Protein AF-A0A3L7XC16-F1 (afdb_monomer)

Radius of gyration: 21.79 Å; Cα contacts (8 Å, |Δi|>4): 42; chains: 1; bounding box: 51×35×55 Å

Nearest PDB structures (foldseek):
  4jdm-assembly1_A  TM=2.723E-01  e=3.127E+00  Chlamydia trachomatis D-LC
  2nsb-assembly1_A  TM=2.171E-01  e=6.320E+00  Thermotoga maritima

Mean predicted aligned error: 8.26 Å

Foldseek 3Di:
DDPPPPFPWDFACVPVVDTDTDGDDDPVCVVVVVVVQVCQVVDPDPQRHPVSVVVVVVVVCVVPVVCVDPVNVVVVVVVVVCVVVVVDDDDPDPVVVVVVVVVD

Secondary structure (DSSP, 8-state):
--------EEEE-SSTTS-EEEEPPPGGGHHHHHHHHHHHHT-SSTT--HHHHHHHHHHHHHHTGGGGSHHHHHHHHH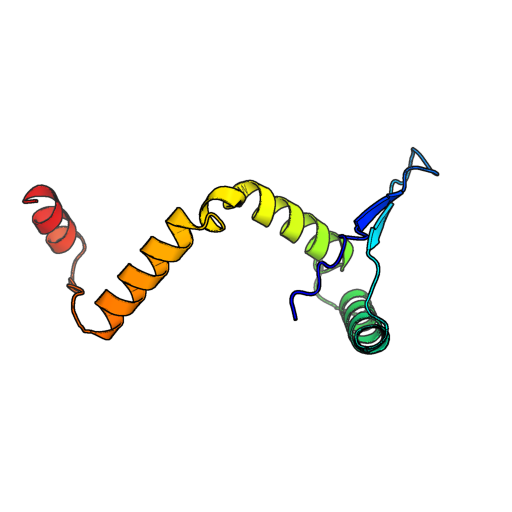HHHHHHTT-----SSHHHHHHHHTT-

Sequence (104 aa):
MSYHYQSAVRLDTADARRPQLVVAVPFDQTEIVREALAQLASSPFPGVSAQEVILNALRTVSEQAYFWTAEWQTKEQAADLAIAEGRAQTFDRIDEMIDFLDQQ

Solvent-accessible surface area (backbone atoms only — not comparable to full-atom values): 6470 Å² total; per-residue (Å²): 134,85,79,80,70,74,75,59,63,43,78,45,55,91,44,80,92,61,63,39,85,44,69,75,69,57,79,91,46,43,63,62,52,50,52,51,51,53,51,32,73,67,47,88,58,89,87,50,40,66,64,52,52,52,56,48,50,54,50,50,51,63,78,46,46,68,65,73,33,70,68,43,47,53,52,50,54,53,48,54,50,31,48,75,72,62,73,58,86,86,66,98,45,69,67,60,48,50,58,54,58,78,73,109

pLDDT: mean 88.0, std 14.12, range [31.64, 97.81]

Structure (mmCIF, N/CA/C/O backbone):
data_AF-A0A3L7XC16-F1
#
_entry.id   AF-A0A3L7XC16-F1
#
loop_
_atom_site.group_PDB
_atom_site.id
_atom_site.type_symbol
_atom_site.label_atom_id
_atom_site.label_alt_id
_atom_site.label_comp_id
_atom_site.label_asym_id
_atom_site.label_entity_id
_atom_site.label_seq_id
_atom_site.pdbx_PDB_ins_code
_atom_site.Cartn_x
_atom_site.Cartn_y
_atom_site.Cartn_z
_atom_site.occupancy
_atom_site.B_iso_or_equiv
_atom_site.auth_seq_id
_atom_site.auth_comp_id
_atom_site.auth_asym_id
_atom_site.auth_atom_id
_atom_site.pdbx_PDB_model_num
ATOM 1 N N . MET A 1 1 ? 19.970 9.350 10.532 1.00 32.12 1 MET A N 1
ATOM 2 C CA . MET A 1 1 ? 20.413 9.498 9.129 1.00 32.12 1 MET A CA 1
ATOM 3 C C . MET A 1 1 ? 19.185 9.405 8.251 1.00 32.12 1 MET A C 1
ATOM 5 O O . MET A 1 1 ? 18.667 8.313 8.063 1.00 32.12 1 MET A O 1
ATOM 9 N N . SER A 1 2 ? 18.674 10.542 7.790 1.00 31.64 2 SER A N 1
ATOM 10 C CA . SER A 1 2 ? 17.533 10.577 6.877 1.00 31.64 2 SER A CA 1
ATOM 11 C C . SER A 1 2 ? 18.061 10.332 5.470 1.00 31.64 2 SER A C 1
ATOM 13 O O . SER A 1 2 ? 18.607 11.236 4.841 1.00 31.64 2 SER A O 1
ATOM 15 N N . TYR A 1 3 ? 17.977 9.090 5.002 1.00 38.38 3 TYR A N 1
ATOM 16 C CA . TYR A 1 3 ? 18.214 8.794 3.597 1.00 38.38 3 TYR A CA 1
ATOM 17 C C . TYR A 1 3 ? 17.042 9.379 2.813 1.00 38.38 3 TYR A C 1
ATOM 19 O O . TYR A 1 3 ? 15.983 8.766 2.707 1.00 38.38 3 TYR A O 1
ATOM 27 N N . HIS A 1 4 ? 17.215 10.589 2.286 1.00 38.91 4 HIS A N 1
ATOM 28 C CA . HIS A 1 4 ? 16.382 11.068 1.194 1.00 38.91 4 HIS A CA 1
ATOM 29 C C . HIS A 1 4 ? 16.703 10.193 -0.019 1.00 38.91 4 HIS A C 1
ATOM 31 O O . HIS A 1 4 ? 17.575 10.517 -0.821 1.00 38.91 4 HIS A O 1
ATOM 37 N N . TYR A 1 5 ? 16.038 9.041 -0.119 1.00 46.00 5 TYR A N 1
ATOM 38 C CA . TYR A 1 5 ? 15.966 8.304 -1.368 1.00 46.00 5 TYR A CA 1
ATOM 39 C C . TYR A 1 5 ? 15.209 9.212 -2.329 1.00 46.00 5 TYR A C 1
ATOM 41 O O . TYR A 1 5 ? 13.984 9.302 -2.300 1.00 46.00 5 TYR A O 1
ATOM 49 N N . GLN A 1 6 ? 15.956 9.968 -3.129 1.00 48.53 6 GLN A N 1
ATOM 50 C CA . GLN A 1 6 ? 15.416 10.623 -4.301 1.00 48.53 6 GLN A CA 1
ATOM 51 C C . GLN A 1 6 ? 14.796 9.499 -5.130 1.00 48.53 6 GLN A C 1
ATOM 53 O O . GLN A 1 6 ? 15.496 8.610 -5.612 1.00 48.53 6 GLN A O 1
ATOM 58 N N . SER A 1 7 ? 13.469 9.458 -5.152 1.00 54.25 7 SER A N 1
ATOM 59 C CA . SER A 1 7 ? 12.677 8.367 -5.701 1.00 54.25 7 SER A CA 1
ATOM 60 C C . SER A 1 7 ? 12.999 8.210 -7.184 1.00 54.25 7 SER A C 1
ATOM 62 O O . SER A 1 7 ? 12.454 8.920 -8.024 1.00 54.25 7 SER A O 1
ATOM 64 N N . ALA A 1 8 ? 13.906 7.290 -7.513 1.00 76.06 8 ALA A N 1
ATOM 65 C CA . ALA A 1 8 ? 14.289 6.955 -8.882 1.00 76.06 8 ALA A CA 1
ATOM 66 C C . ALA A 1 8 ? 13.247 6.018 -9.518 1.00 76.06 8 ALA A C 1
ATOM 68 O O . ALA A 1 8 ? 13.572 4.971 -10.077 1.00 76.06 8 ALA A O 1
ATOM 69 N N . VAL A 1 9 ? 11.976 6.395 -9.379 1.00 85.44 9 VAL A N 1
ATOM 70 C CA . VAL A 1 9 ? 10.855 5.806 -10.103 1.00 85.44 9 VAL A CA 1
ATOM 71 C C . VAL A 1 9 ? 10.586 6.717 -11.289 1.00 85.44 9 VAL A C 1
ATOM 73 O O . VAL A 1 9 ? 10.336 7.909 -11.116 1.00 85.44 9 VAL A O 1
ATOM 76 N N . ARG A 1 10 ? 10.655 6.172 -12.502 1.00 89.19 10 ARG A N 1
ATOM 77 C CA . ARG A 1 10 ? 10.370 6.917 -13.731 1.00 89.19 10 ARG A CA 1
ATOM 78 C C . ARG A 1 10 ? 9.459 6.116 -14.643 1.00 89.19 10 ARG A C 1
ATOM 80 O O . ARG A 1 10 ? 9.557 4.894 -14.709 1.00 89.19 10 ARG A O 1
ATOM 87 N N . LEU A 1 11 ? 8.611 6.825 -15.377 1.00 89.94 11 LEU A N 1
ATOM 88 C CA . LEU A 1 11 ? 7.887 6.259 -16.504 1.00 89.94 11 LEU A CA 1
ATOM 89 C C . LEU A 1 11 ? 8.738 6.463 -17.762 1.00 89.94 11 LEU A C 1
ATOM 91 O O . LEU A 1 11 ? 8.851 7.580 -18.267 1.00 89.94 11 LEU A O 1
ATOM 95 N N . ASP A 1 12 ? 9.382 5.399 -18.228 1.00 90.94 12 ASP A N 1
ATOM 96 C CA . ASP A 1 12 ? 10.100 5.391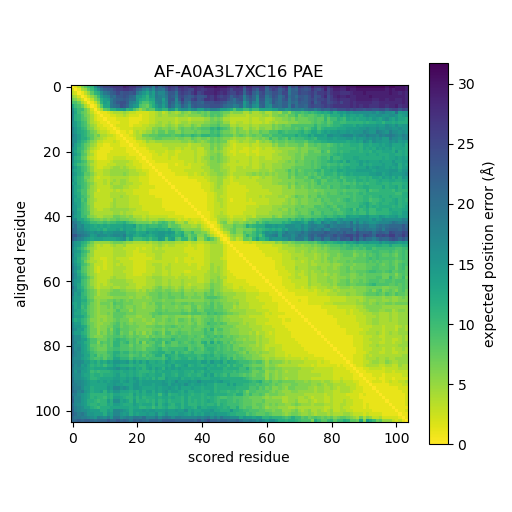 -19.496 1.00 90.94 12 ASP A CA 1
ATOM 97 C C . ASP A 1 12 ? 9.091 5.294 -20.644 1.00 90.94 12 ASP A C 1
ATOM 99 O O . ASP A 1 12 ? 8.302 4.354 -20.729 1.00 90.94 12 ASP A O 1
ATOM 103 N N . THR A 1 13 ? 9.094 6.301 -21.508 1.00 92.25 13 THR A N 1
ATOM 104 C CA . THR A 1 13 ? 8.168 6.439 -22.640 1.00 92.25 13 THR A CA 1
ATOM 105 C C . THR A 1 13 ? 8.898 6.413 -23.983 1.00 92.25 13 THR A C 1
ATOM 107 O O . THR A 1 13 ? 8.325 6.810 -24.996 1.00 92.25 13 THR A O 1
ATOM 110 N N . ALA A 1 14 ? 10.149 5.928 -24.013 1.00 91.81 14 ALA A N 1
ATOM 111 C CA . ALA A 1 14 ? 10.939 5.814 -25.241 1.00 91.81 14 ALA A CA 1
ATOM 112 C C . ALA A 1 14 ? 10.220 4.998 -26.332 1.00 91.81 14 ALA A C 1
ATOM 114 O O . ALA A 1 14 ? 10.280 5.357 -27.508 1.00 91.81 14 ALA A O 1
ATOM 115 N N . ASP A 1 15 ? 9.486 3.950 -25.942 1.00 92.00 15 ASP A N 1
ATOM 116 C CA . ASP A 1 15 ? 8.458 3.330 -26.779 1.00 92.00 15 ASP A CA 1
ATOM 117 C C . ASP A 1 15 ? 7.072 3.824 -26.346 1.00 92.00 15 ASP A C 1
ATOM 119 O O . ASP A 1 15 ? 6.498 3.360 -25.358 1.00 92.00 15 ASP A O 1
ATOM 123 N N . ALA A 1 16 ? 6.497 4.742 -27.125 1.00 87.25 16 ALA A N 1
ATOM 124 C CA . ALA A 1 16 ? 5.175 5.303 -26.857 1.00 87.25 16 ALA A CA 1
ATOM 125 C C . ALA A 1 16 ? 4.046 4.253 -26.862 1.00 87.25 16 ALA A C 1
ATOM 127 O O . ALA A 1 16 ? 2.980 4.495 -26.300 1.00 87.25 16 ALA A O 1
ATOM 128 N N . ARG A 1 17 ? 4.250 3.086 -27.490 1.00 92.81 17 ARG A N 1
ATOM 129 C CA . ARG A 1 17 ? 3.262 1.995 -27.506 1.00 92.81 17 ARG A CA 1
ATOM 130 C C . ARG A 1 17 ? 3.378 1.088 -26.286 1.00 92.81 17 ARG A C 1
ATOM 132 O O . ARG A 1 17 ? 2.469 0.296 -26.040 1.00 92.81 17 ARG A O 1
ATOM 139 N N . ARG A 1 18 ? 4.498 1.157 -25.563 1.00 88.75 18 ARG A N 1
ATOM 140 C CA . ARG A 1 18 ? 4.826 0.287 -24.429 1.00 88.75 18 ARG A CA 1
ATOM 141 C C . ARG A 1 18 ? 5.596 1.071 -23.365 1.00 88.75 18 ARG A C 1
ATOM 143 O O . ARG A 1 18 ? 6.782 0.805 -23.160 1.00 88.75 18 ARG A O 1
ATOM 150 N N . PRO A 1 19 ? 4.941 2.027 -22.684 1.00 91.88 19 PRO A N 1
ATOM 151 C CA . PRO A 1 19 ? 5.572 2.727 -21.578 1.00 91.88 19 PRO A CA 1
ATOM 152 C C . PRO A 1 19 ? 5.949 1.735 -20.470 1.00 91.88 19 PRO A C 1
ATOM 154 O O . PRO A 1 19 ? 5.199 0.802 -20.175 1.00 91.88 19 PRO A O 1
ATOM 157 N N . GLN A 1 20 ? 7.112 1.937 -19.856 1.00 92.06 20 GLN A N 1
ATOM 158 C CA . GLN A 1 20 ? 7.647 1.064 -18.814 1.00 92.06 20 GLN A CA 1
ATOM 159 C C . GLN A 1 20 ? 7.825 1.838 -17.516 1.00 92.06 20 GLN A C 1
ATOM 161 O O . GLN A 1 20 ? 8.448 2.897 -17.483 1.00 92.06 20 GLN A O 1
ATOM 166 N N . LEU A 1 21 ? 7.313 1.288 -16.420 1.00 90.62 21 LEU A N 1
ATOM 167 C CA . LEU A 1 21 ? 7.667 1.768 -15.093 1.00 90.62 21 LEU A CA 1
ATOM 168 C C . LEU A 1 21 ? 9.046 1.212 -14.729 1.00 90.62 21 LEU A C 1
ATOM 170 O O . LEU A 1 21 ? 9.214 0.002 -14.596 1.00 90.62 21 LEU A O 1
ATOM 174 N N . VAL A 1 22 ? 10.025 2.094 -14.559 1.00 90.69 22 VAL A N 1
ATOM 175 C CA . VAL A 1 22 ? 11.387 1.729 -14.169 1.00 90.69 22 VAL A CA 1
ATOM 176 C C . VAL A 1 22 ? 11.620 2.186 -12.738 1.00 90.69 22 VAL A C 1
ATOM 178 O O . VAL A 1 22 ? 11.512 3.375 -12.434 1.00 90.69 22 VAL A O 1
ATOM 181 N N . VAL A 1 23 ? 11.952 1.231 -11.872 1.00 89.19 23 VAL A N 1
ATOM 182 C CA . VAL A 1 23 ? 12.217 1.447 -10.448 1.00 89.19 23 VAL A CA 1
ATOM 183 C C . VAL A 1 23 ? 13.657 1.046 -10.162 1.00 89.19 23 VAL A C 1
ATOM 185 O O . VAL A 1 23 ? 14.055 -0.082 -10.455 1.00 89.19 23 VAL A O 1
ATOM 188 N N . ALA A 1 24 ? 14.449 1.960 -9.604 1.00 90.44 24 ALA A N 1
ATOM 189 C CA . ALA A 1 24 ? 15.775 1.608 -9.113 1.00 90.44 24 ALA A CA 1
ATOM 190 C C . ALA A 1 24 ? 15.656 0.701 -7.881 1.00 90.44 24 ALA A C 1
ATOM 192 O O . ALA A 1 24 ? 14.996 1.058 -6.905 1.00 90.44 24 ALA A O 1
ATOM 193 N N . VAL A 1 25 ? 16.316 -0.453 -7.928 1.00 89.38 25 VAL A N 1
ATOM 194 C CA . VAL A 1 25 ? 16.380 -1.394 -6.808 1.00 89.38 25 VAL A CA 1
ATOM 195 C C . VAL A 1 25 ? 17.709 -1.182 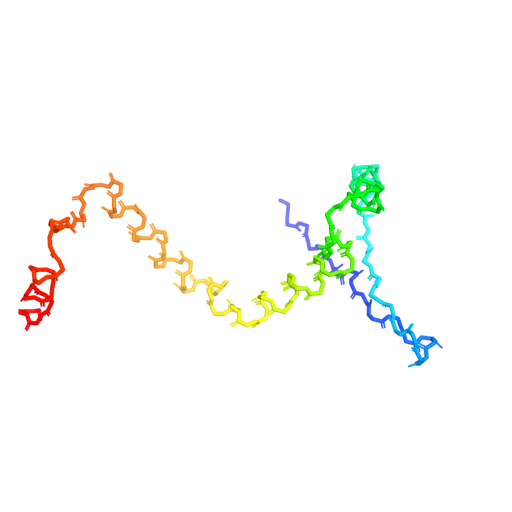-6.075 1.00 89.38 25 VAL A C 1
ATOM 197 O O . VAL A 1 25 ? 18.755 -1.190 -6.731 1.00 89.38 25 VAL A O 1
ATOM 200 N N . PRO A 1 26 ? 17.698 -0.972 -4.745 1.00 90.00 26 PRO A N 1
ATOM 201 C CA . PRO A 1 26 ? 18.918 -0.904 -3.946 1.00 90.00 26 PRO A CA 1
ATOM 202 C C . PRO A 1 26 ? 19.776 -2.159 -4.138 1.00 90.00 26 PRO A C 1
ATOM 204 O O . PRO A 1 26 ? 19.249 -3.267 -4.237 1.00 90.00 26 PRO A O 1
ATOM 207 N N . PHE A 1 27 ? 21.101 -2.001 -4.195 1.00 88.12 27 PHE A N 1
ATOM 208 C CA . PHE A 1 27 ? 22.000 -3.111 -4.529 1.00 88.12 27 PHE A CA 1
ATOM 209 C C . PHE A 1 27 ? 21.823 -4.311 -3.586 1.00 88.12 27 PHE A C 1
ATOM 211 O O . PHE A 1 27 ? 21.727 -5.445 -4.050 1.00 88.12 27 PHE A O 1
ATOM 218 N N . ASP A 1 28 ? 21.688 -4.043 -2.290 1.00 92.19 28 ASP A N 1
ATOM 219 C CA . ASP A 1 28 ? 21.441 -5.014 -1.221 1.00 92.19 28 ASP A CA 1
ATOM 220 C C . ASP A 1 28 ? 20.091 -5.740 -1.338 1.00 92.19 28 ASP A C 1
ATOM 222 O O . ASP A 1 28 ? 19.933 -6.829 -0.794 1.00 92.19 28 ASP A O 1
ATOM 226 N N . GLN A 1 29 ? 19.137 -5.184 -2.086 1.00 90.69 29 GLN A N 1
ATOM 227 C CA . GLN A 1 29 ? 17.819 -5.778 -2.322 1.00 90.69 29 GLN A CA 1
ATOM 228 C C . GLN A 1 29 ? 17.710 -6.499 -3.672 1.00 90.69 29 GLN A C 1
ATOM 230 O O . GLN A 1 29 ? 16.716 -7.180 -3.917 1.00 90.69 29 GLN A O 1
ATOM 235 N N . THR A 1 30 ? 18.716 -6.381 -4.548 1.00 93.56 30 THR A N 1
ATOM 236 C CA . THR A 1 30 ? 18.664 -6.894 -5.930 1.00 93.56 30 THR A CA 1
ATOM 237 C C . THR A 1 30 ? 18.281 -8.369 -5.995 1.00 93.56 30 THR A C 1
ATOM 239 O O . THR A 1 30 ? 17.435 -8.743 -6.807 1.00 93.56 30 THR A O 1
ATOM 242 N N . GLU A 1 31 ? 18.889 -9.203 -5.149 1.00 96.19 31 GLU A N 1
ATOM 243 C CA . GLU A 1 31 ? 18.662 -10.648 -5.212 1.00 96.19 31 GLU A CA 1
ATOM 244 C C . GLU A 1 31 ? 17.278 -11.032 -4.688 1.00 96.19 31 GLU A C 1
ATOM 246 O O . GLU A 1 31 ? 16.564 -11.785 -5.341 1.00 96.19 31 GLU A O 1
ATOM 251 N N . ILE A 1 32 ? 16.833 -10.401 -3.599 1.00 95.56 32 ILE A N 1
ATOM 252 C CA . ILE A 1 32 ? 15.485 -10.600 -3.053 1.00 95.56 32 ILE A CA 1
ATOM 253 C C . ILE A 1 32 ? 14.423 -10.208 -4.090 1.00 95.56 32 ILE A C 1
ATOM 255 O O . ILE A 1 32 ? 13.460 -10.944 -4.308 1.00 95.56 32 ILE A O 1
ATOM 259 N N . VAL A 1 33 ? 14.600 -9.070 -4.775 1.00 92.69 33 VAL A N 1
ATOM 260 C CA . VAL A 1 33 ? 13.669 -8.647 -5.833 1.00 92.69 33 VAL A CA 1
ATOM 261 C C . VAL A 1 33 ? 13.698 -9.622 -7.009 1.00 92.69 33 VAL A C 1
ATOM 263 O O . VAL A 1 33 ? 12.641 -9.979 -7.527 1.00 92.69 33 VAL A O 1
ATOM 266 N N . ARG A 1 34 ? 14.881 -10.088 -7.430 1.00 94.44 34 ARG A N 1
ATOM 267 C CA . ARG A 1 34 ? 15.011 -11.078 -8.510 1.00 94.44 34 ARG A CA 1
ATOM 268 C C . ARG A 1 34 ? 14.247 -12.360 -8.186 1.00 94.44 34 ARG A C 1
ATOM 270 O O . ARG A 1 34 ? 13.482 -12.830 -9.028 1.00 94.44 34 ARG A O 1
ATOM 277 N N . GLU A 1 35 ? 14.449 -12.911 -6.994 1.00 95.50 35 GLU A N 1
ATOM 278 C CA . GLU A 1 35 ? 13.782 -14.134 -6.547 1.00 95.50 35 GLU A CA 1
ATOM 279 C C . GLU A 1 35 ? 12.262 -13.955 -6.496 1.00 95.50 35 GLU A C 1
ATOM 281 O O . GLU A 1 35 ? 11.529 -14.780 -7.044 1.00 95.50 35 GLU A O 1
ATOM 286 N N . ALA A 1 36 ? 11.779 -12.846 -5.928 1.00 91.81 36 ALA A N 1
ATOM 287 C CA . ALA A 1 36 ? 10.352 -12.542 -5.869 1.00 91.81 36 ALA A CA 1
ATOM 288 C C . ALA A 1 36 ? 9.725 -12.442 -7.271 1.00 91.81 36 ALA A C 1
ATOM 290 O O . ALA A 1 36 ? 8.665 -13.014 -7.525 1.00 91.81 36 ALA A O 1
ATOM 291 N N . LEU A 1 37 ? 10.394 -11.771 -8.217 1.00 91.56 37 LEU A N 1
ATOM 292 C CA . LEU A 1 37 ? 9.925 -11.687 -9.603 1.00 91.56 37 LEU A CA 1
ATOM 293 C C . LEU A 1 37 ? 9.878 -13.064 -10.278 1.00 91.56 37 LEU A C 1
ATOM 295 O O . LEU A 1 37 ? 8.920 -13.356 -10.993 1.00 91.56 37 LEU A O 1
ATOM 299 N N . ALA A 1 38 ? 10.875 -13.921 -10.038 1.00 91.50 38 ALA A N 1
ATOM 300 C CA . ALA A 1 38 ? 10.901 -15.281 -10.574 1.00 91.50 38 ALA A CA 1
ATOM 301 C C . ALA A 1 38 ? 9.771 -16.153 -10.000 1.00 91.50 38 AL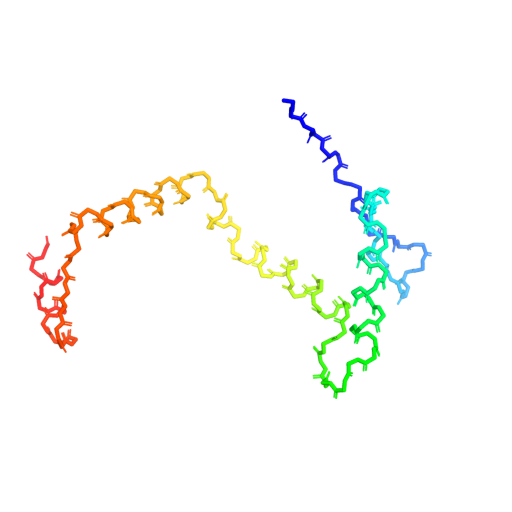A A C 1
ATOM 303 O O . ALA A 1 38 ? 9.133 -16.905 -10.743 1.00 91.50 38 ALA A O 1
ATOM 304 N N . GLN A 1 39 ? 9.485 -16.022 -8.702 1.00 90.19 39 GLN A N 1
ATOM 305 C CA . GLN A 1 39 ? 8.371 -16.706 -8.042 1.00 90.19 39 GLN A CA 1
ATOM 306 C C . GLN A 1 39 ? 7.023 -16.262 -8.614 1.00 90.19 39 GLN A C 1
ATOM 308 O O . GLN A 1 39 ? 6.206 -17.107 -8.973 1.00 90.19 39 GLN A O 1
ATOM 313 N N . LEU A 1 40 ? 6.810 -14.951 -8.763 1.00 89.00 40 LEU A N 1
ATOM 314 C CA . LEU A 1 40 ? 5.581 -14.403 -9.341 1.00 89.00 40 LEU A CA 1
ATOM 315 C C . LEU A 1 40 ? 5.393 -14.839 -10.798 1.00 89.00 40 LEU A C 1
ATOM 317 O O . LEU A 1 40 ? 4.298 -15.235 -11.184 1.00 89.00 40 LEU A O 1
ATOM 321 N N . ALA A 1 41 ? 6.463 -14.836 -11.597 1.00 86.56 41 ALA A N 1
ATOM 322 C CA . ALA A 1 41 ? 6.418 -15.297 -12.985 1.00 86.56 41 ALA A CA 1
ATOM 323 C C . ALA A 1 41 ? 6.112 -16.799 -13.113 1.00 86.56 41 ALA A C 1
ATOM 325 O O . ALA A 1 41 ? 5.540 -17.225 -14.114 1.00 86.56 41 ALA A O 1
ATOM 326 N N . SER A 1 42 ? 6.483 -17.591 -12.105 1.00 86.88 42 SER A N 1
ATOM 327 C CA . SER A 1 42 ? 6.243 -19.039 -12.057 1.00 86.88 42 SER A CA 1
ATOM 328 C C . SER A 1 42 ? 4.951 -19.409 -11.317 1.00 86.88 42 SER A C 1
ATOM 330 O O . SER A 1 42 ? 4.657 -20.594 -11.155 1.00 86.88 42 SER A O 1
ATOM 332 N N . SER A 1 43 ? 4.193 -18.419 -10.832 1.00 82.44 43 SER A N 1
ATOM 333 C CA . SER A 1 43 ? 2.997 -18.644 -10.025 1.00 82.44 43 SER A CA 1
ATOM 334 C C . SER A 1 43 ? 1.893 -19.312 -10.855 1.00 82.44 43 SER A C 1
ATOM 336 O O . SER A 1 43 ? 1.544 -18.813 -11.926 1.00 82.44 43 SER A O 1
ATOM 338 N N . PRO A 1 44 ? 1.284 -20.410 -10.367 1.00 78.50 44 PRO A N 1
ATOM 339 C CA . PRO A 1 44 ? 0.160 -21.051 -11.044 1.00 78.50 44 PRO A CA 1
ATOM 340 C C . PRO A 1 44 ? -1.155 -20.272 -10.876 1.00 78.50 44 PRO A C 1
ATOM 342 O O . PRO A 1 44 ? -2.158 -20.640 -11.486 1.00 78.50 44 PRO A O 1
ATOM 345 N N . PHE A 1 45 ? -1.181 -19.223 -10.043 1.00 73.62 45 PHE A N 1
ATOM 346 C CA . PHE A 1 45 ? -2.373 -18.417 -9.797 1.00 73.62 45 PHE A CA 1
ATOM 347 C C . PHE A 1 45 ? -2.545 -17.347 -10.888 1.00 73.62 45 PHE A C 1
ATOM 349 O O . PHE A 1 45 ? -1.715 -16.436 -10.982 1.00 73.62 45 PHE A O 1
ATOM 356 N N . PRO A 1 46 ? -3.616 -17.408 -11.701 1.00 64.69 46 PRO A N 1
ATOM 357 C CA . PRO A 1 46 ? -3.891 -16.376 -12.693 1.00 64.69 46 PRO A CA 1
ATOM 358 C C . PRO A 1 46 ? -4.179 -15.030 -12.004 1.00 64.69 46 PRO A C 1
ATOM 360 O O . PRO A 1 46 ? -4.959 -14.975 -11.055 1.00 64.69 46 PRO A O 1
ATOM 363 N N . GLY A 1 47 ? -3.550 -13.950 -12.485 1.00 63.78 47 GLY A N 1
ATOM 364 C CA . GLY A 1 47 ? -3.753 -12.576 -11.991 1.00 63.78 47 GLY A CA 1
ATOM 365 C C . GLY A 1 47 ? -2.750 -12.076 -10.943 1.00 63.78 47 GLY A C 1
ATOM 366 O O . GLY A 1 47 ? -2.983 -11.038 -10.325 1.00 63.78 47 GLY A O 1
ATOM 367 N N . VAL A 1 48 ? -1.648 -12.800 -10.710 1.00 73.56 48 VAL A N 1
ATOM 368 C CA . VAL A 1 48 ? -0.575 -12.377 -9.789 1.00 73.56 48 VAL A CA 1
ATOM 369 C C . VAL A 1 48 ? 0.735 -12.148 -10.547 1.00 73.56 48 VAL A C 1
ATOM 371 O O . VAL A 1 48 ? 1.792 -12.656 -10.177 1.00 73.56 48 VAL A O 1
ATOM 374 N N . SER A 1 49 ? 0.689 -11.390 -11.645 1.00 86.69 49 SER A N 1
ATOM 375 C CA . SER A 1 49 ? 1.927 -10.899 -12.252 1.00 86.69 49 SER A CA 1
ATOM 376 C C . SER A 1 49 ? 2.521 -9.764 -11.415 1.00 86.69 49 SER A C 1
ATOM 378 O O . SER A 1 49 ? 1.804 -8.968 -10.804 1.00 86.69 49 SER A O 1
ATOM 380 N N . ALA A 1 50 ? 3.848 -9.628 -11.431 1.00 88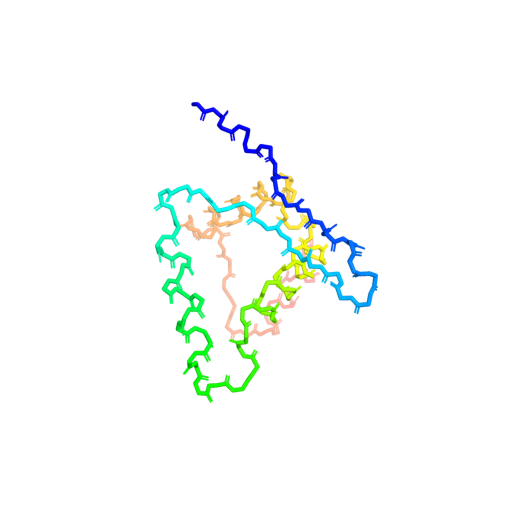.12 50 ALA A N 1
ATOM 381 C CA . ALA A 1 50 ? 4.516 -8.494 -10.790 1.00 88.12 50 ALA A CA 1
ATOM 382 C C . ALA A 1 50 ? 3.979 -7.143 -11.298 1.00 88.12 50 ALA A C 1
ATOM 384 O O . ALA A 1 50 ? 3.840 -6.198 -10.526 1.00 88.12 50 ALA A O 1
ATOM 385 N N . GLN A 1 51 ? 3.616 -7.070 -12.584 1.00 87.50 51 GLN A N 1
ATOM 386 C CA . GLN A 1 51 ? 2.999 -5.885 -13.171 1.00 87.50 51 GLN A CA 1
ATOM 387 C C . GLN A 1 51 ? 1.647 -5.564 -12.521 1.00 87.50 51 GLN A C 1
ATOM 389 O O . GLN A 1 51 ? 1.428 -4.425 -12.117 1.00 87.50 51 GLN A O 1
ATOM 394 N N . GLU A 1 52 ? 0.747 -6.541 -12.399 1.00 87.94 52 GLU A N 1
ATOM 395 C CA . GLU A 1 52 ? -0.565 -6.336 -11.770 1.00 87.94 52 GLU A CA 1
ATOM 396 C C . GLU A 1 52 ? -0.430 -5.923 -10.306 1.00 87.94 52 GLU A C 1
ATOM 398 O O . GLU A 1 52 ? -1.118 -5.001 -9.868 1.00 87.94 52 GLU A O 1
ATOM 403 N N . VAL A 1 53 ? 0.484 -6.555 -9.565 1.00 88.88 53 VAL A N 1
ATOM 404 C CA . VAL A 1 53 ? 0.754 -6.216 -8.162 1.00 88.88 53 VAL A CA 1
ATOM 405 C C . VAL A 1 53 ? 1.205 -4.761 -8.036 1.00 88.88 53 VAL A C 1
ATOM 407 O O . VAL A 1 53 ? 0.622 -4.002 -7.261 1.00 88.88 53 VAL A O 1
ATOM 410 N N . ILE A 1 54 ? 2.200 -4.344 -8.823 1.00 89.81 54 ILE A N 1
ATOM 411 C CA . ILE A 1 54 ? 2.761 -2.989 -8.746 1.00 89.81 54 ILE A CA 1
ATOM 412 C C . ILE A 1 54 ? 1.729 -1.937 -9.169 1.00 89.81 54 ILE A C 1
ATOM 414 O O . ILE A 1 54 ? 1.556 -0.934 -8.476 1.00 89.81 54 ILE A O 1
ATOM 418 N N . LEU A 1 55 ? 1.015 -2.152 -10.279 1.00 89.44 55 LEU A N 1
ATOM 419 C CA . LEU A 1 55 ? 0.025 -1.187 -10.768 1.00 89.44 55 LEU A CA 1
ATOM 420 C C . LEU A 1 55 ? -1.169 -1.053 -9.815 1.00 89.44 55 LEU A C 1
ATOM 422 O O . LEU A 1 55 ? -1.636 0.062 -9.580 1.00 89.44 55 LEU A O 1
ATOM 426 N N . ASN A 1 56 ? -1.634 -2.158 -9.223 1.00 90.56 56 ASN A N 1
ATOM 427 C CA . ASN A 1 56 ? -2.683 -2.099 -8.208 1.00 90.56 56 ASN A CA 1
ATOM 428 C C . ASN A 1 56 ? -2.204 -1.398 -6.938 1.00 90.56 56 ASN A C 1
ATOM 430 O O . ASN A 1 56 ? -2.937 -0.567 -6.413 1.00 90.56 56 ASN A O 1
ATOM 434 N N . ALA A 1 57 ? -0.981 -1.666 -6.474 1.00 89.88 57 ALA A N 1
ATOM 435 C CA . ALA A 1 57 ? -0.429 -0.984 -5.307 1.00 89.88 57 ALA A CA 1
ATOM 436 C C . ALA A 1 57 ? -0.352 0.537 -5.521 1.00 89.88 57 ALA A C 1
ATOM 438 O O . ALA A 1 57 ? -0.796 1.298 -4.663 1.00 89.88 57 ALA A O 1
ATOM 439 N N . LEU A 1 58 ? 0.136 0.987 -6.684 1.00 90.56 58 LEU A N 1
ATOM 440 C CA . LEU A 1 58 ? 0.198 2.413 -7.026 1.00 90.56 58 LEU A CA 1
ATOM 441 C C . LEU A 1 58 ? -1.189 3.063 -7.045 1.00 90.56 58 LEU A C 1
ATOM 443 O O . LEU A 1 58 ? -1.365 4.154 -6.501 1.00 90.56 58 LEU A O 1
ATOM 447 N N . ARG A 1 59 ? -2.180 2.385 -7.636 1.00 92.81 59 ARG A N 1
ATOM 448 C CA . ARG A 1 59 ? -3.564 2.864 -7.669 1.00 92.81 59 ARG A CA 1
ATOM 449 C C . ARG A 1 59 ? -4.152 2.967 -6.263 1.00 92.81 59 ARG A C 1
ATOM 451 O O . ARG A 1 59 ? -4.631 4.035 -5.900 1.00 92.81 59 ARG A O 1
ATOM 458 N N . THR A 1 60 ? -4.050 1.907 -5.464 1.00 92.94 60 THR A N 1
ATOM 459 C CA . THR A 1 60 ? -4.558 1.876 -4.086 1.00 92.94 60 THR A CA 1
ATOM 460 C C . THR A 1 60 ? -3.935 2.980 -3.242 1.00 92.94 60 THR A C 1
ATOM 462 O O . THR A 1 60 ? -4.660 3.723 -2.591 1.00 92.94 60 THR A O 1
ATOM 465 N N . VAL A 1 61 ? -2.608 3.143 -3.282 1.00 89.44 61 VAL A N 1
ATOM 466 C CA . VAL A 1 61 ? -1.922 4.197 -2.516 1.00 89.44 61 VAL A CA 1
ATOM 467 C C . VAL A 1 61 ? -2.386 5.588 -2.949 1.00 89.44 61 VAL A C 1
ATOM 469 O O . VAL A 1 61 ? -2.563 6.457 -2.100 1.00 89.44 61 VAL A O 1
ATOM 472 N N . SER A 1 62 ? -2.632 5.802 -4.245 1.00 92.06 62 SER A N 1
ATOM 473 C CA . SER A 1 62 ? -3.165 7.073 -4.743 1.00 92.06 62 SER A CA 1
ATOM 474 C C . SER A 1 62 ? -4.609 7.322 -4.298 1.00 92.06 62 SER A C 1
ATOM 476 O O . SER A 1 62 ? -4.932 8.435 -3.891 1.00 92.06 62 SER A O 1
ATOM 478 N N . GLU A 1 63 ? -5.481 6.315 -4.383 1.00 95.06 63 GLU A N 1
ATOM 479 C CA . GLU A 1 63 ? -6.892 6.402 -3.974 1.00 95.06 63 GLU A CA 1
ATOM 480 C C . GLU A 1 63 ? -7.030 6.602 -2.455 1.00 95.06 63 GLU A C 1
ATOM 482 O O . GLU A 1 63 ? -7.965 7.248 -1.988 1.00 95.06 63 GLU A O 1
ATOM 487 N N . GLN A 1 64 ? -6.070 6.086 -1.686 1.00 94.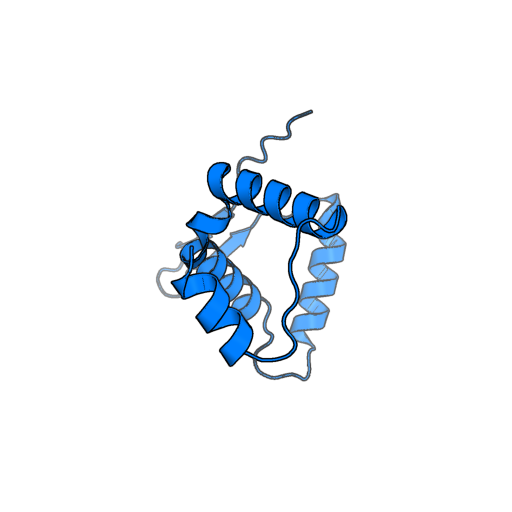88 64 GLN A N 1
ATOM 488 C CA . GLN A 1 64 ? -6.058 6.091 -0.224 1.00 94.88 64 GLN A CA 1
ATOM 489 C C . GLN A 1 64 ? -5.065 7.096 0.376 1.00 94.88 64 GLN A C 1
ATOM 491 O O . GLN A 1 64 ? -4.740 7.020 1.560 1.00 94.88 64 GLN A O 1
ATOM 496 N N . ALA A 1 65 ? -4.590 8.064 -0.414 1.00 93.31 65 ALA A N 1
ATOM 497 C CA . ALA A 1 65 ? -3.529 8.990 -0.009 1.00 93.31 65 ALA A CA 1
ATOM 498 C C . ALA A 1 65 ? -3.838 9.756 1.292 1.00 93.31 65 ALA A C 1
ATOM 500 O O . ALA A 1 65 ? -2.925 10.091 2.045 1.00 93.31 65 ALA A O 1
ATOM 501 N N . TYR A 1 66 ? -5.119 9.999 1.584 1.00 91.62 66 TYR A N 1
ATOM 502 C CA . TYR A 1 66 ? -5.551 10.663 2.813 1.00 91.62 66 TYR A CA 1
ATOM 503 C C . TYR A 1 66 ? -5.135 9.908 4.088 1.00 91.62 66 TYR A C 1
ATOM 505 O O . TYR A 1 66 ? -4.704 10.541 5.054 1.00 91.62 66 TYR A O 1
ATOM 513 N N . PHE A 1 67 ? -5.173 8.572 4.079 1.00 92.19 67 PHE A N 1
ATOM 514 C CA . PHE A 1 67 ? -4.797 7.753 5.239 1.00 92.19 67 PHE A CA 1
ATOM 515 C C . PHE A 1 67 ? -3.295 7.824 5.555 1.00 92.19 67 PHE A C 1
ATOM 517 O O . PHE A 1 67 ? -2.876 7.554 6.679 1.00 92.19 67 PHE A O 1
ATOM 524 N N . TRP A 1 68 ? -2.481 8.268 4.593 1.00 89.62 68 TRP A N 1
ATOM 525 C CA . TRP A 1 68 ? -1.046 8.497 4.774 1.00 89.62 68 TRP A CA 1
ATOM 526 C C . TRP A 1 68 ? -0.694 9.913 5.232 1.00 89.62 68 TRP A C 1
ATOM 528 O O . TRP A 1 68 ? 0.482 10.238 5.397 1.00 89.62 68 TRP A O 1
ATOM 538 N N . THR A 1 69 ? -1.687 10.779 5.446 1.00 93.94 69 THR A N 1
ATOM 539 C CA . THR A 1 69 ? -1.435 12.104 6.017 1.00 93.94 69 THR A CA 1
ATOM 540 C C . THR A 1 69 ? -1.006 11.987 7.478 1.00 93.94 69 THR A C 1
ATOM 542 O O . THR A 1 69 ? -1.487 11.131 8.220 1.00 93.94 69 THR A O 1
ATOM 545 N N . ALA A 1 70 ? -0.126 12.890 7.923 1.00 96.31 70 ALA A N 1
ATOM 546 C CA . ALA A 1 70 ? 0.305 12.926 9.321 1.00 96.31 70 ALA A CA 1
ATOM 547 C C . ALA A 1 70 ? -0.877 13.118 10.291 1.00 96.31 70 ALA A C 1
ATOM 549 O O . ALA A 1 70 ? -0.864 12.572 11.393 1.00 96.31 70 ALA A O 1
ATOM 550 N N . GLU A 1 71 ? -1.906 13.866 9.875 1.00 96.81 71 GLU A N 1
ATOM 551 C CA . G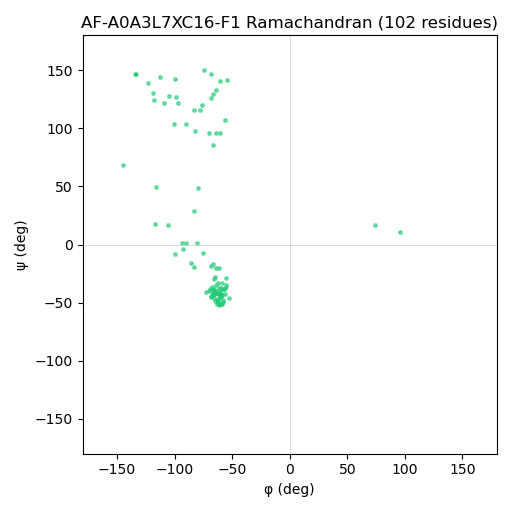LU A 1 71 ? -3.131 14.055 10.655 1.00 96.81 71 GLU A CA 1
ATOM 552 C C . GLU A 1 71 ? -3.855 12.726 10.900 1.00 96.81 71 GLU A C 1
ATOM 554 O O . GLU A 1 71 ? -4.156 12.405 12.052 1.00 96.81 71 GLU A O 1
ATOM 559 N N . TRP A 1 72 ? -4.109 11.949 9.841 1.00 96.94 72 TRP A N 1
ATOM 560 C CA . TRP A 1 72 ? -4.758 10.647 9.967 1.00 96.94 72 TRP A CA 1
ATOM 561 C C . TRP A 1 72 ? -3.930 9.700 10.832 1.00 96.94 72 TRP A C 1
ATOM 563 O O . TRP A 1 72 ? -4.439 9.176 11.816 1.00 96.94 72 TRP A O 1
ATOM 573 N N . GLN A 1 73 ? -2.638 9.560 10.525 1.00 97.44 73 GLN A N 1
ATOM 574 C CA . GLN A 1 73 ? -1.722 8.676 11.249 1.00 97.44 73 GLN A CA 1
ATOM 575 C C . GLN A 1 73 ? -1.650 9.004 12.749 1.00 97.44 73 GLN A C 1
ATOM 577 O O . GLN A 1 73 ? -1.625 8.105 13.584 1.00 97.44 73 GLN A O 1
ATOM 582 N N . THR A 1 74 ? -1.688 10.289 13.116 1.00 97.81 74 THR A N 1
ATOM 583 C CA . THR A 1 74 ? -1.713 10.702 14.531 1.00 97.81 74 THR A CA 1
ATOM 584 C C . THR A 1 74 ? -3.009 10.267 15.222 1.00 97.81 74 THR A C 1
ATOM 586 O O . THR A 1 74 ? -2.980 9.799 16.359 1.00 97.81 74 THR A O 1
ATOM 589 N N . LYS A 1 75 ? -4.156 10.414 14.548 1.00 97.38 75 LYS A N 1
ATOM 590 C CA . LYS A 1 75 ? -5.463 10.006 15.088 1.00 97.38 75 LYS A CA 1
ATOM 591 C C . LYS A 1 75 ? -5.594 8.486 15.177 1.00 97.38 75 LYS A C 1
ATOM 593 O O . LYS A 1 75 ? -6.114 7.995 16.172 1.00 97.38 75 LYS A O 1
ATOM 598 N N . GLU A 1 76 ? -5.092 7.764 14.181 1.00 97.50 76 GLU A N 1
ATOM 599 C CA . GLU A 1 76 ? -5.036 6.299 14.149 1.00 97.50 76 GLU A CA 1
ATOM 600 C C . GLU A 1 76 ? -4.229 5.761 15.335 1.00 97.50 76 GLU A C 1
ATOM 602 O O . GLU A 1 76 ? -4.757 5.004 16.143 1.00 97.50 76 GLU A O 1
ATOM 607 N N . GLN A 1 77 ? -3.014 6.272 15.548 1.00 97.50 77 GLN A N 1
ATOM 608 C CA . GLN A 1 77 ? -2.185 5.893 16.698 1.00 97.50 77 GLN A CA 1
ATOM 609 C C . GLN A 1 77 ? -2.858 6.204 18.043 1.00 97.50 77 GLN A C 1
ATOM 611 O O . GLN A 1 77 ? -2.755 5.425 18.991 1.00 97.50 77 GLN A O 1
ATOM 616 N N . ALA A 1 78 ? -3.559 7.339 18.147 1.00 97.25 78 ALA A N 1
ATOM 617 C CA . ALA A 1 78 ? -4.293 7.695 19.358 1.00 97.25 78 ALA A CA 1
ATOM 618 C C . ALA A 1 78 ? -5.486 6.756 19.620 1.00 97.25 78 ALA A C 1
ATOM 620 O O . ALA A 1 78 ? -5.764 6.434 20.779 1.00 97.25 78 ALA A O 1
ATOM 621 N N . ALA A 1 79 ? -6.175 6.315 18.564 1.00 96.75 79 ALA A N 1
ATOM 622 C CA . ALA A 1 79 ? -7.260 5.343 18.647 1.00 96.75 79 ALA A CA 1
ATOM 623 C C . ALA A 1 79 ? -6.739 3.950 19.033 1.00 96.75 79 ALA A C 1
ATOM 625 O O . ALA A 1 79 ? -7.279 3.343 19.956 1.00 96.75 79 ALA A O 1
ATOM 626 N N . ASP A 1 80 ? -5.648 3.489 18.420 1.00 97.19 80 ASP A N 1
ATOM 627 C CA . ASP A 1 80 ? -4.996 2.219 18.766 1.00 97.19 80 ASP A CA 1
ATOM 628 C C . ASP A 1 80 ? -4.559 2.191 20.233 1.00 97.19 80 ASP A C 1
ATOM 630 O O . ASP A 1 80 ? -4.799 1.215 20.947 1.00 97.19 80 ASP A O 1
ATOM 634 N N . LEU A 1 81 ? -3.978 3.293 20.720 1.00 97.69 81 LEU A N 1
ATOM 635 C CA . LEU A 1 81 ? -3.614 3.429 22.127 1.00 97.69 81 LEU A CA 1
ATOM 636 C C . LEU A 1 81 ? -4.850 3.384 23.036 1.00 97.69 81 LEU A C 1
ATOM 638 O O . LEU A 1 81 ? -4.826 2.720 24.068 1.00 97.69 81 LEU A O 1
ATOM 642 N N . ALA A 1 82 ? -5.943 4.050 22.654 1.00 96.94 82 ALA A N 1
ATOM 643 C CA . ALA A 1 82 ? -7.191 4.004 23.409 1.00 96.94 82 ALA A CA 1
ATOM 644 C C . ALA A 1 82 ? -7.749 2.581 23.512 1.00 96.94 82 ALA A C 1
ATOM 646 O O . ALA A 1 82 ? -8.149 2.161 24.596 1.00 96.94 82 ALA A O 1
ATOM 647 N N . ILE A 1 83 ? -7.720 1.824 22.416 1.00 96.19 83 ILE A N 1
ATOM 648 C CA . ILE A 1 83 ? -8.138 0.420 22.399 1.00 96.19 83 ILE A CA 1
ATOM 649 C C . ILE A 1 83 ? -7.239 -0.414 23.318 1.00 96.19 83 ILE A C 1
ATOM 651 O O . ILE A 1 83 ? -7.750 -1.156 24.157 1.00 96.19 83 ILE A O 1
ATOM 655 N N . ALA A 1 84 ? -5.916 -0.260 23.215 1.00 96.50 84 ALA A N 1
ATOM 656 C CA . ALA A 1 84 ? -4.954 -0.997 24.035 1.00 96.50 84 ALA A CA 1
ATOM 657 C C . ALA A 1 84 ? -5.096 -0.704 25.542 1.00 96.50 84 ALA A C 1
ATOM 659 O O . ALA A 1 84 ? -4.904 -1.592 26.370 1.00 96.50 84 ALA A O 1
ATOM 660 N N . GLU A 1 85 ? -5.471 0.524 25.903 1.00 97.38 85 GLU A N 1
ATOM 661 C CA . GLU A 1 85 ? -5.739 0.947 27.283 1.00 97.38 85 GLU A CA 1
ATOM 662 C C . GLU A 1 85 ? -7.137 0.544 27.786 1.00 97.38 85 GLU A C 1
ATOM 664 O O . GLU A 1 85 ? -7.503 0.871 28.915 1.00 97.38 85 GLU A O 1
ATOM 669 N N . GLY A 1 86 ? -7.940 -0.148 26.970 1.00 96.19 86 GLY A N 1
ATOM 670 C CA . GLY A 1 86 ? -9.304 -0.544 27.326 1.00 96.19 86 GLY A CA 1
ATOM 671 C C . GLY A 1 86 ? -10.310 0.609 27.305 1.00 96.19 86 GLY A C 1
ATOM 672 O O . GLY A 1 86 ? -11.405 0.477 27.844 1.00 96.19 86 GLY A O 1
ATOM 673 N N . ARG A 1 87 ? -9.979 1.735 26.662 1.00 94.75 87 ARG A N 1
ATOM 674 C CA . ARG A 1 87 ? -10.882 2.878 26.427 1.00 94.75 87 ARG A CA 1
ATOM 675 C C . ARG A 1 87 ? -11.777 2.668 25.197 1.00 94.75 87 ARG A C 1
ATOM 677 O O . ARG A 1 87 ? -12.159 3.633 24.538 1.00 94.75 87 ARG A O 1
ATOM 684 N N . ALA A 1 88 ? -12.093 1.415 24.885 1.00 93.06 88 ALA A N 1
ATOM 685 C CA . ALA A 1 88 ? -13.017 1.019 23.832 1.00 93.06 88 ALA A CA 1
ATOM 686 C C . ALA A 1 88 ? -14.261 0.380 24.457 1.00 93.06 88 ALA A C 1
ATOM 688 O O . ALA A 1 88 ? -14.166 -0.333 25.455 1.00 93.06 88 ALA A O 1
ATOM 689 N N . GLN A 1 89 ? -15.423 0.621 23.854 1.00 92.69 89 GLN A N 1
ATOM 690 C CA . GLN A 1 89 ? -16.677 -0.010 24.247 1.00 92.69 89 GLN A CA 1
ATOM 691 C C . GLN A 1 89 ? -17.048 -1.078 23.221 1.00 92.69 89 GLN A C 1
ATOM 693 O O . GLN A 1 89 ? -17.072 -0.814 22.019 1.00 92.69 89 GLN A O 1
ATOM 698 N N . THR A 1 90 ? -17.320 -2.288 23.699 1.00 94.00 90 THR A N 1
ATOM 699 C CA . THR A 1 90 ? -17.791 -3.408 22.880 1.00 94.00 90 THR A CA 1
ATOM 700 C C . THR A 1 90 ? -19.298 -3.559 23.025 1.00 94.00 90 THR A C 1
ATOM 702 O O . THR A 1 90 ? -19.826 -3.403 24.125 1.00 94.00 90 THR A O 1
ATOM 705 N N . PHE A 1 91 ? -19.972 -3.904 21.934 1.00 96.50 91 PHE A N 1
ATOM 706 C CA . PHE A 1 91 ? -21.406 -4.179 21.903 1.00 96.50 91 PHE A CA 1
ATOM 707 C C . PHE A 1 91 ? -21.623 -5.581 21.345 1.00 96.50 91 PHE A C 1
ATOM 709 O O . PHE A 1 91 ? -20.958 -5.965 20.379 1.00 96.50 91 PHE A O 1
ATOM 716 N N . ASP A 1 92 ? -22.555 -6.328 21.929 1.00 96.19 92 ASP A N 1
ATOM 717 C CA . ASP A 1 92 ? -22.870 -7.686 21.476 1.00 96.19 92 ASP A CA 1
ATOM 718 C C . ASP A 1 92 ? -23.849 -7.666 20.291 1.00 96.19 92 ASP A C 1
ATOM 720 O O . ASP A 1 92 ? -23.958 -8.638 19.536 1.00 96.19 92 ASP A O 1
ATOM 724 N N . ARG A 1 93 ? -24.565 -6.547 20.105 1.00 97.06 93 ARG A N 1
ATOM 725 C CA . ARG A 1 93 ? -25.538 -6.348 19.027 1.00 97.06 93 ARG A CA 1
ATOM 726 C C . ARG A 1 93 ? -25.374 -4.990 18.354 1.00 97.06 93 ARG A C 1
ATOM 728 O O . ARG A 1 93 ? -25.085 -3.986 18.995 1.00 97.06 93 ARG A O 1
ATOM 735 N N . ILE A 1 94 ? -25.650 -4.948 17.051 1.00 96.06 94 ILE A N 1
ATOM 736 C CA . ILE A 1 94 ? -25.605 -3.701 16.276 1.00 96.06 94 ILE A CA 1
ATOM 737 C C . ILE A 1 94 ? -26.649 -2.678 16.749 1.00 96.06 94 ILE A C 1
ATOM 739 O O . ILE A 1 94 ? -26.349 -1.490 16.767 1.00 96.06 94 ILE A O 1
ATOM 743 N N . ASP A 1 95 ? -27.827 -3.141 17.183 1.00 97.50 95 ASP A N 1
ATOM 744 C CA . ASP A 1 95 ? -28.905 -2.282 17.694 1.00 97.50 95 ASP A CA 1
ATOM 745 C C . ASP A 1 95 ? -28.422 -1.473 18.914 1.00 97.50 95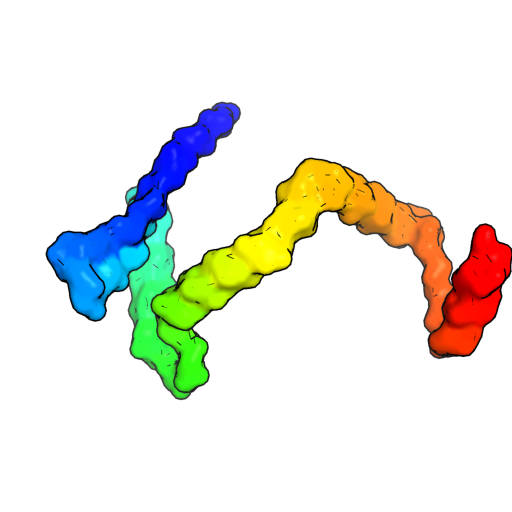 ASP A C 1
ATOM 747 O O . ASP A 1 95 ? -28.612 -0.265 18.977 1.00 97.50 95 ASP A O 1
ATOM 751 N N . GLU A 1 96 ? -27.685 -2.121 19.825 1.00 97.44 96 GLU A N 1
ATOM 752 C CA . GLU A 1 96 ? -27.117 -1.491 21.026 1.00 97.44 96 GLU A CA 1
ATOM 753 C C . GLU A 1 96 ? -26.059 -0.434 20.680 1.00 97.44 96 GLU A C 1
ATOM 755 O O . GLU A 1 96 ? -25.992 0.615 21.319 1.00 97.44 96 GLU A O 1
ATOM 760 N N . MET A 1 97 ? -25.234 -0.700 19.660 1.00 96.31 97 MET A N 1
ATOM 761 C CA . MET A 1 97 ? -24.238 0.257 19.173 1.00 96.31 97 MET A CA 1
ATOM 762 C C . MET A 1 97 ? -24.910 1.487 18.549 1.00 96.31 97 MET A C 1
ATOM 764 O O . MET A 1 97 ? -24.474 2.607 18.802 1.00 96.31 97 MET A O 1
ATOM 768 N N . ILE A 1 98 ? -25.954 1.290 17.738 1.00 96.75 98 ILE A N 1
ATOM 769 C CA . ILE A 1 98 ? -26.695 2.390 17.104 1.00 96.75 98 ILE A CA 1
ATOM 770 C C . ILE A 1 98 ? -27.392 3.236 18.174 1.00 96.75 98 ILE A C 1
ATOM 772 O O . ILE A 1 98 ? -27.196 4.449 18.193 1.00 96.75 98 ILE A O 1
ATOM 776 N N . ASP A 1 99 ? -28.102 2.602 19.112 1.00 96.94 99 ASP A N 1
ATOM 777 C CA . ASP A 1 99 ? -28.776 3.295 20.214 1.00 96.94 99 ASP A CA 1
ATOM 778 C C . ASP A 1 99 ? -27.793 4.126 21.053 1.00 96.94 99 ASP A C 1
ATOM 780 O O . ASP A 1 99 ? -28.127 5.227 21.489 1.00 96.94 99 ASP A O 1
ATOM 784 N N . PHE A 1 100 ? -26.576 3.620 21.280 1.00 95.38 100 PHE A N 1
ATOM 785 C CA . PHE A 1 100 ? -25.521 4.352 21.981 1.00 95.38 100 PHE A CA 1
ATOM 786 C C . PHE A 1 100 ? -25.025 5.575 21.198 1.00 95.38 100 PHE A C 1
ATOM 788 O O . PHE A 1 100 ? -24.810 6.625 21.806 1.00 95.38 100 PHE A O 1
ATOM 795 N N . LEU A 1 101 ? -24.824 5.442 19.880 1.00 94.50 101 LEU A N 1
ATOM 796 C CA . LEU A 1 101 ? -24.328 6.517 19.013 1.00 94.50 101 LEU A CA 1
ATOM 797 C C . LEU A 1 101 ? -25.354 7.641 18.833 1.00 94.50 101 LEU A C 1
ATOM 799 O O . LEU A 1 101 ? -24.966 8.804 18.845 1.00 94.50 101 LEU A O 1
ATOM 803 N N . ASP A 1 102 ? -26.643 7.310 18.730 1.00 95.62 102 ASP A N 1
ATOM 804 C CA . ASP A 1 102 ? -27.729 8.297 18.629 1.00 95.62 102 ASP A CA 1
ATOM 805 C C . ASP A 1 102 ? -27.907 9.129 19.917 1.00 95.62 102 ASP A C 1
ATOM 807 O O . ASP A 1 102 ? -28.549 10.180 19.903 1.00 95.62 102 ASP A O 1
ATOM 811 N N . GLN A 1 103 ? -27.349 8.664 21.040 1.00 93.00 103 GLN A N 1
ATOM 812 C CA . GLN A 1 103 ? -27.376 9.347 22.337 1.00 93.00 103 GLN A CA 1
ATOM 813 C C . GLN A 1 103 ? -26.149 10.244 22.598 1.00 93.00 103 GLN A C 1
ATOM 815 O O . GLN A 1 103 ? -26.112 10.889 23.650 1.00 93.00 103 GLN A O 1
ATOM 820 N N . GLN A 1 104 ? -25.157 10.274 21.697 1.00 77.50 104 GLN A N 1
ATOM 821 C C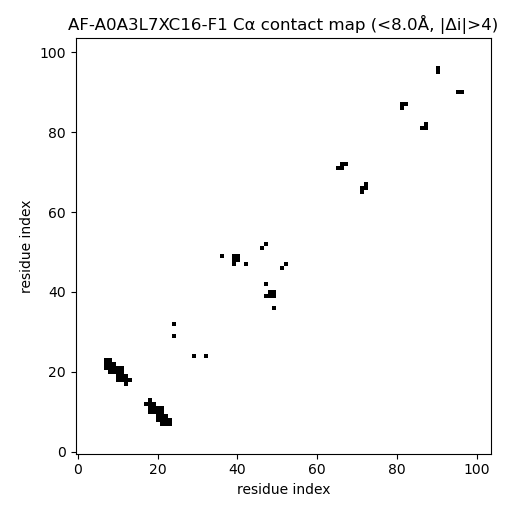A . GLN A 1 104 ? -23.960 11.132 21.801 1.00 77.50 104 GLN A CA 1
ATOM 822 C C . GLN A 1 104 ? -24.188 12.522 21.199 1.00 77.50 104 GLN A C 1
ATOM 824 O O . GLN A 1 104 ? -23.608 13.489 21.747 1.00 77.50 104 GLN A O 1
#